Protein AF-A0A9D5B8J4-F1 (afdb_monomer_lite)

Foldseek 3Di:
DDPPVDDDDDPVAPDVVSVVVVVVCVCPDLVNLQCVLVVCCCQAEQCVDDPNVVVVVRDDDQLQEPPSDDLVPDPDPVVSVVSVCCNVPVHHRDYHPYNDRGDRHDGVVVVVVPPPCPPPDPDDDDDDDPCPVPDPDDPVQFDDDPHDGDDD

InterPro domains:
  IPR000409 BEACH domain [PF02138] (5-104)
  IPR000409 BEACH domain [PS50197] (1-105)
  IPR000409 BEACH domain [SM01026] (1-105)
  IPR036372 BEACH domain superfamily [G3DSA:1.10.1540.10] (2-105)
  IPR036372 BEACH domain superfamily [SSF81837] (5-105)
  IPR050865 BEACH Domain-Containing [PTHR13743] (5-132)

pLDDT: mean 81.4, std 20.56, range [32.62, 98.56]

Radius of gyration: 23.64 Å; chains: 1; bounding box: 54×41×73 Å

Structure (mmCIF, N/CA/C/O backbone):
data_AF-A0A9D5B8J4-F1
#
_entry.id   AF-A0A9D5B8J4-F1
#
loop_
_atom_site.group_PDB
_atom_site.id
_atom_site.type_symbol
_atom_site.label_atom_id
_atom_site.label_alt_id
_atom_site.label_comp_id
_atom_site.label_asym_id
_atom_site.label_entity_id
_atom_site.label_seq_id
_atom_site.pdbx_PDB_ins_code
_atom_site.Cartn_x
_atom_site.Cartn_y
_atom_site.Cartn_z
_atom_site.occupancy
_atom_site.B_iso_or_equiv
_atom_site.auth_seq_id
_atom_site.auth_comp_id
_atom_site.auth_asym_id
_atom_site.auth_atom_id
_atom_site.pdbx_PDB_model_num
ATOM 1 N N . MET A 1 1 ? 34.120 1.633 13.830 1.00 44.16 1 MET A N 1
ATOM 2 C CA . MET A 1 1 ? 32.826 1.329 13.190 1.00 44.16 1 MET A CA 1
ATOM 3 C C . MET A 1 1 ? 32.764 2.197 11.949 1.00 44.16 1 MET A C 1
ATOM 5 O O . MET A 1 1 ? 32.623 3.401 12.091 1.00 44.16 1 MET A O 1
ATOM 9 N N . ALA A 1 2 ? 33.075 1.640 10.778 1.00 49.47 2 ALA A N 1
ATOM 10 C CA . ALA A 1 2 ? 32.992 2.404 9.538 1.00 49.47 2 ALA A CA 1
ATOM 11 C C . ALA A 1 2 ? 31.509 2.640 9.244 1.00 49.47 2 ALA A C 1
ATOM 13 O O . ALA A 1 2 ? 30.736 1.684 9.218 1.00 49.47 2 ALA A O 1
ATOM 14 N N . LEU A 1 3 ? 31.123 3.905 9.114 1.00 53.66 3 LEU A N 1
ATOM 15 C CA . LEU A 1 3 ? 29.817 4.293 8.611 1.00 53.66 3 LEU A CA 1
ATOM 16 C C . LEU A 1 3 ? 29.736 3.812 7.159 1.00 53.66 3 LEU A C 1
ATOM 18 O O . LEU A 1 3 ? 30.489 4.268 6.300 1.00 53.66 3 LEU A O 1
ATOM 22 N N . GLU A 1 4 ? 28.885 2.826 6.891 1.00 65.56 4 GLU A N 1
ATOM 23 C CA . GLU A 1 4 ? 28.517 2.460 5.526 1.00 65.56 4 GLU A CA 1
ATOM 24 C C . GLU A 1 4 ? 27.515 3.524 5.047 1.00 65.56 4 GLU A C 1
ATOM 26 O O . GLU A 1 4 ? 26.306 3.325 5.071 1.00 65.56 4 GLU A O 1
ATOM 31 N N . ASP A 1 5 ? 28.032 4.708 4.701 1.00 72.75 5 ASP A N 1
ATOM 32 C CA . ASP A 1 5 ? 27.255 5.930 4.427 1.00 72.75 5 ASP A CA 1
ATOM 33 C C . ASP A 1 5 ? 26.462 5.885 3.104 1.00 72.75 5 ASP A C 1
ATOM 35 O O . ASP A 1 5 ? 25.894 6.887 2.671 1.00 72.75 5 ASP A O 1
ATOM 39 N N . THR A 1 6 ? 26.427 4.753 2.394 1.00 82.94 6 THR A N 1
ATOM 40 C CA . THR A 1 6 ? 25.779 4.665 1.078 1.00 82.94 6 THR A CA 1
ATOM 41 C C . THR A 1 6 ? 24.983 3.378 0.913 1.00 82.94 6 THR A C 1
ATOM 43 O O . THR A 1 6 ? 25.475 2.274 1.144 1.00 82.94 6 THR A O 1
ATOM 46 N N . VAL A 1 7 ? 23.736 3.532 0.460 1.00 90.12 7 VAL A N 1
ATOM 47 C CA . VAL A 1 7 ? 22.846 2.422 0.106 1.00 90.12 7 VAL A CA 1
ATOM 48 C C . VAL A 1 7 ? 23.462 1.609 -1.033 1.00 90.12 7 VAL A C 1
ATOM 50 O O . VAL A 1 7 ? 23.822 2.153 -2.077 1.00 90.12 7 VAL A O 1
ATOM 53 N N . LYS A 1 8 ? 23.545 0.287 -0.852 1.00 94.00 8 LYS A N 1
ATOM 54 C CA . LYS A 1 8 ? 23.967 -0.641 -1.908 1.00 94.00 8 LYS A CA 1
ATOM 55 C C . LYS A 1 8 ? 22.893 -0.703 -2.986 1.00 94.00 8 LYS A C 1
ATOM 57 O O . LYS A 1 8 ? 21.791 -1.189 -2.740 1.00 94.00 8 LYS A O 1
ATOM 62 N N . LEU A 1 9 ? 23.222 -0.208 -4.172 1.00 95.31 9 LEU A N 1
ATOM 63 C CA . LEU A 1 9 ? 22.314 -0.236 -5.310 1.00 95.31 9 LEU A CA 1
ATOM 64 C C . LEU A 1 9 ? 22.241 -1.640 -5.926 1.00 95.31 9 LEU A C 1
ATOM 66 O O . LEU A 1 9 ? 23.228 -2.383 -5.904 1.00 95.31 9 LEU A O 1
ATOM 70 N N . PRO A 1 10 ? 21.085 -2.016 -6.492 1.00 96.31 10 PRO A N 1
ATOM 71 C CA . PRO A 1 10 ? 20.979 -3.239 -7.271 1.00 96.31 10 PRO A CA 1
ATOM 72 C C . PRO A 1 10 ? 21.819 -3.147 -8.552 1.00 96.31 10 PRO A C 1
ATOM 74 O O . PRO A 1 10 ? 22.011 -2.067 -9.100 1.00 96.31 10 PRO A O 1
ATOM 77 N N . ALA A 1 11 ? 22.250 -4.297 -9.084 1.00 97.06 11 ALA A N 1
ATOM 78 C CA . ALA A 1 11 ? 23.144 -4.368 -10.250 1.00 97.06 11 ALA A CA 1
ATOM 79 C C . ALA A 1 11 ? 22.591 -3.709 -11.531 1.00 97.06 11 ALA A C 1
ATOM 81 O O . ALA A 1 11 ? 2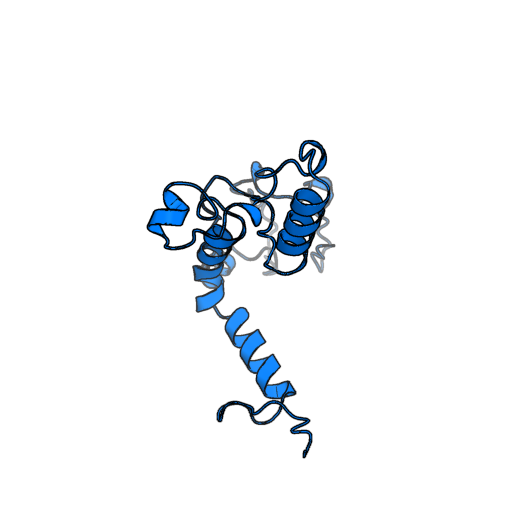3.346 -3.429 -12.456 1.00 97.06 11 ALA A O 1
ATOM 82 N N . TRP A 1 12 ? 21.278 -3.475 -11.599 1.00 96.88 12 TRP A N 1
ATOM 83 C CA . TRP A 1 12 ? 20.627 -2.801 -12.720 1.00 96.88 12 TRP A CA 1
ATOM 84 C C . TRP A 1 12 ? 20.609 -1.272 -12.597 1.00 96.88 12 TRP A C 1
ATOM 86 O O . TRP A 1 12 ? 20.150 -0.628 -13.536 1.00 96.88 12 TRP A O 1
ATOM 96 N N . ALA A 1 13 ? 21.062 -0.686 -11.485 1.00 97.50 13 ALA A N 1
ATOM 97 C CA . ALA A 1 13 ? 21.132 0.759 -11.281 1.00 97.50 13 ALA A CA 1
ATOM 98 C C . ALA A 1 13 ? 22.589 1.230 -11.203 1.00 97.50 13 ALA A C 1
ATOM 100 O O . ALA A 1 13 ? 23.351 0.776 -10.354 1.00 97.50 13 ALA A O 1
ATOM 101 N N . GLU A 1 14 ? 22.965 2.170 -12.066 1.00 95.62 14 GLU A N 1
ATOM 102 C CA . GLU A 1 14 ? 24.343 2.674 -12.148 1.00 95.62 14 GLU A CA 1
ATOM 103 C C . GLU A 1 14 ? 24.680 3.640 -11.006 1.00 95.62 14 GLU A C 1
ATOM 105 O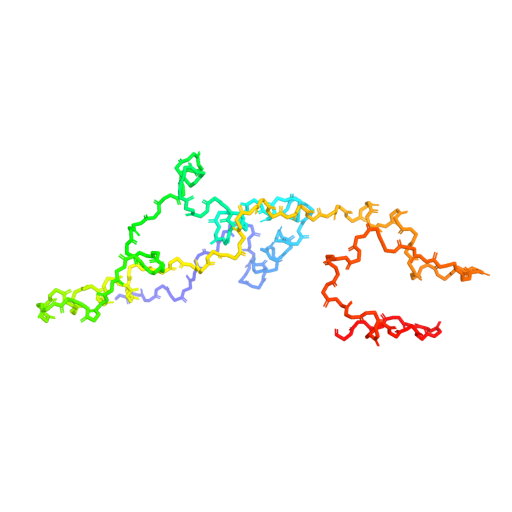 O . GLU A 1 14 ? 25.812 3.711 -10.534 1.00 95.62 14 GLU A O 1
ATOM 110 N N . ASN A 1 15 ? 23.687 4.414 -10.576 1.00 95.00 15 ASN A N 1
ATOM 111 C CA . ASN A 1 15 ? 23.784 5.414 -9.521 1.00 95.00 15 ASN A CA 1
ATOM 112 C C . ASN A 1 15 ? 22.374 5.705 -8.954 1.00 95.00 15 ASN A C 1
ATOM 114 O O . ASN A 1 15 ? 21.378 5.254 -9.530 1.00 95.00 15 ASN A O 1
ATOM 118 N N . PRO A 1 16 ? 22.242 6.446 -7.835 1.00 96.00 16 PRO A N 1
ATOM 119 C CA . PRO A 1 16 ? 20.938 6.689 -7.215 1.00 96.00 16 PRO A CA 1
ATOM 120 C C . PRO A 1 16 ? 19.943 7.429 -8.122 1.00 96.00 16 PRO A C 1
ATOM 122 O O . PRO A 1 16 ? 18.739 7.220 -8.009 1.00 96.00 16 PRO A O 1
ATOM 125 N N . ILE A 1 17 ? 20.426 8.267 -9.045 1.00 97.06 17 ILE A N 1
ATOM 126 C CA . ILE A 1 17 ? 19.569 8.999 -9.988 1.00 97.06 17 ILE A CA 1
ATOM 127 C C . ILE A 1 17 ? 18.948 8.019 -10.988 1.00 97.06 17 ILE A C 1
ATOM 129 O O . ILE A 1 17 ? 17.738 8.029 -11.201 1.00 97.06 17 ILE A O 1
ATOM 133 N N . ASP A 1 18 ? 19.760 7.128 -11.554 1.00 97.44 18 ASP A N 1
ATOM 134 C CA . ASP A 1 18 ? 19.302 6.073 -12.458 1.00 97.44 18 ASP A CA 1
ATOM 135 C C . ASP A 1 18 ? 18.353 5.078 -11.758 1.00 97.44 18 ASP A C 1
ATOM 137 O O . ASP A 1 18 ? 17.331 4.691 -12.328 1.00 97.44 18 ASP A O 1
ATOM 141 N N . PHE A 1 19 ? 18.617 4.741 -10.488 1.00 97.50 19 PHE A N 1
ATOM 142 C CA . PHE A 1 19 ? 17.711 3.941 -9.654 1.00 97.50 19 PHE A CA 1
ATOM 143 C C . PHE A 1 19 ? 16.308 4.563 -9.569 1.00 97.50 19 PHE A C 1
ATOM 145 O O . PHE A 1 19 ? 15.316 3.905 -9.891 1.00 97.50 19 PHE A O 1
ATOM 152 N N . ILE A 1 20 ? 16.220 5.844 -9.188 1.00 97.94 20 ILE A N 1
ATOM 153 C CA . ILE A 1 20 ? 14.941 6.558 -9.069 1.00 97.94 20 ILE A CA 1
ATOM 154 C C . ILE A 1 20 ? 14.255 6.693 -10.430 1.00 97.94 20 ILE A C 1
ATOM 156 O O . ILE A 1 20 ? 13.056 6.433 -10.533 1.00 97.94 20 ILE A O 1
ATOM 160 N N . HIS A 1 21 ? 15.001 7.020 -11.487 1.00 98.12 21 HIS A N 1
ATOM 161 C CA . HIS A 1 21 ? 14.453 7.142 -12.841 1.00 98.12 21 HIS A CA 1
ATOM 162 C C . HIS A 1 21 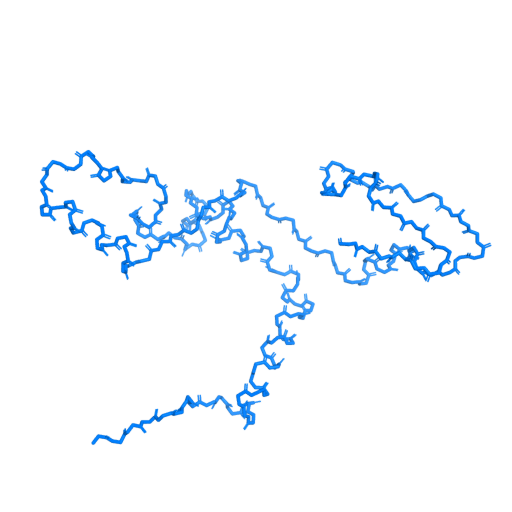? 13.835 5.832 -13.338 1.00 98.12 21 HIS A C 1
ATOM 164 O O . HIS A 1 21 ? 12.749 5.823 -13.920 1.00 98.12 21 HIS A O 1
ATOM 170 N N . LYS A 1 22 ? 14.495 4.697 -13.085 1.00 98.31 22 LYS A N 1
ATOM 171 C CA . LYS A 1 22 ? 13.971 3.369 -13.433 1.00 98.31 22 LYS A CA 1
ATOM 172 C C . LYS A 1 22 ? 12.729 3.013 -12.617 1.00 98.31 22 LYS A C 1
ATOM 174 O O . LYS A 1 22 ? 11.772 2.498 -13.192 1.00 98.31 22 LYS A O 1
ATOM 179 N N . HIS A 1 23 ? 12.693 3.345 -11.326 1.00 98.25 23 HIS A N 1
ATOM 180 C CA . HIS A 1 23 ? 11.494 3.168 -10.501 1.00 98.25 23 HIS A CA 1
ATOM 181 C C . HIS A 1 23 ? 10.315 4.025 -10.976 1.00 98.25 23 HIS A C 1
ATOM 183 O O . HIS A 1 23 ? 9.204 3.511 -11.076 1.00 98.25 23 HIS A O 1
ATOM 189 N N . GLN A 1 24 ? 10.549 5.290 -11.334 1.00 98.25 24 GLN A N 1
ATOM 190 C CA . GLN A 1 24 ? 9.520 6.161 -11.912 1.00 98.25 24 GLN A CA 1
ATOM 191 C C . GLN A 1 24 ? 8.993 5.600 -13.235 1.00 98.25 24 GLN A C 1
ATOM 193 O O . GLN A 1 24 ? 7.787 5.473 -13.414 1.00 98.25 24 GLN A O 1
ATOM 198 N N . LYS A 1 25 ? 9.882 5.169 -14.141 1.00 97.12 25 LYS A N 1
ATOM 199 C CA . LYS A 1 25 ? 9.478 4.513 -15.395 1.00 97.12 25 LYS A CA 1
ATOM 200 C C . LYS A 1 25 ? 8.654 3.246 -15.166 1.00 97.12 25 LYS A C 1
ATOM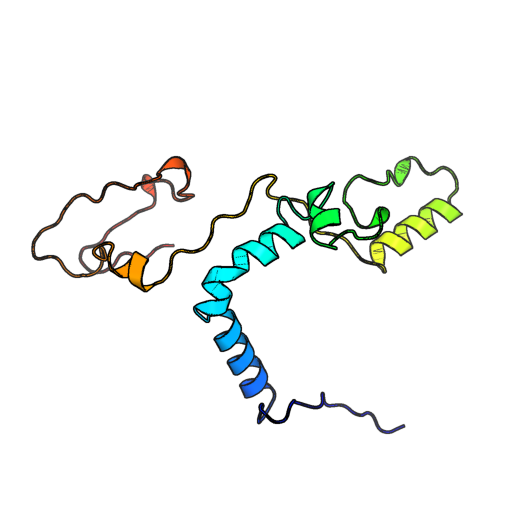 202 O O . LYS A 1 25 ? 7.721 2.990 -15.919 1.00 97.12 25 LYS A O 1
ATOM 207 N N . ALA A 1 26 ? 8.998 2.445 -14.157 1.00 97.50 26 ALA A N 1
ATOM 208 C CA . ALA A 1 26 ? 8.230 1.256 -13.806 1.00 97.50 26 ALA A CA 1
ATOM 209 C C . ALA A 1 26 ? 6.840 1.626 -13.261 1.00 97.50 26 ALA A C 1
ATOM 211 O O . ALA A 1 26 ? 5.850 1.029 -13.684 1.00 97.50 26 ALA A O 1
ATOM 212 N N . LEU A 1 27 ? 6.762 2.633 -12.385 1.00 97.25 27 LEU A N 1
ATOM 213 C CA . LEU A 1 27 ? 5.511 3.144 -11.818 1.00 97.25 27 LEU A CA 1
ATOM 214 C C . LEU A 1 27 ? 4.567 3.695 -12.901 1.00 97.25 27 LEU A C 1
ATOM 216 O O . LEU A 1 27 ? 3.372 3.421 -12.863 1.00 97.25 27 LEU A O 1
ATOM 220 N N . GLU A 1 28 ? 5.108 4.392 -13.902 1.00 94.88 28 GLU A N 1
ATOM 221 C CA . GLU A 1 28 ? 4.348 4.960 -15.027 1.00 94.88 28 GLU A CA 1
ATOM 222 C C . GLU A 1 28 ? 4.109 3.971 -16.184 1.00 94.88 28 GLU A C 1
ATOM 224 O O . GLU A 1 28 ? 3.555 4.332 -17.222 1.00 94.88 28 GLU A O 1
ATOM 229 N N . SER A 1 29 ? 4.523 2.709 -16.043 1.00 93.50 29 SER A N 1
ATOM 230 C CA . SER A 1 29 ? 4.328 1.701 -17.090 1.00 93.50 29 SER A CA 1
ATOM 231 C C . SER A 1 29 ? 2.849 1.341 -17.287 1.00 93.50 29 SER A C 1
ATOM 233 O O . SER A 1 29 ? 2.035 1.425 -16.365 1.00 93.50 29 SER A O 1
ATOM 235 N N . GLU A 1 30 ? 2.501 0.846 -18.478 1.00 91.50 30 GLU A N 1
ATOM 236 C CA . GLU A 1 30 ? 1.158 0.31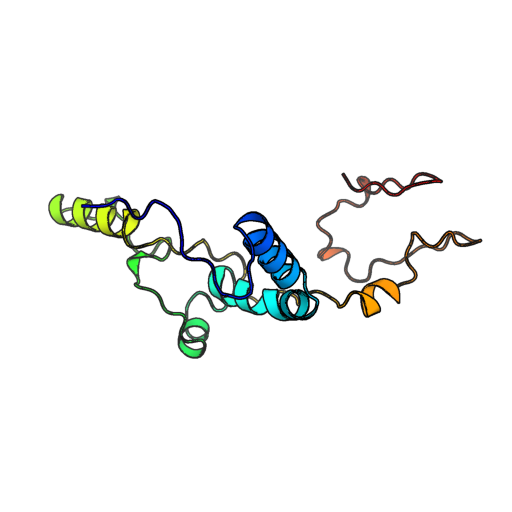1 -18.774 1.00 91.50 30 GLU A CA 1
ATOM 237 C C . GLU A 1 30 ? 0.768 -0.834 -17.825 1.00 91.50 30 GLU A C 1
ATOM 239 O O . GLU A 1 30 ? -0.389 -0.958 -17.413 1.00 91.50 30 GLU A O 1
ATOM 244 N N . TYR A 1 31 ? 1.744 -1.654 -17.421 1.00 94.44 31 TYR A N 1
ATOM 245 C CA . TYR A 1 31 ? 1.514 -2.730 -16.464 1.00 94.44 31 TYR A CA 1
ATOM 246 C C . TYR A 1 31 ? 1.048 -2.174 -15.118 1.00 94.44 31 TYR A C 1
ATOM 248 O O . TYR A 1 31 ? -0.008 -2.563 -14.628 1.00 94.44 31 TYR A O 1
ATOM 256 N N . VAL A 1 32 ? 1.784 -1.224 -14.536 1.00 96.25 32 VAL A N 1
ATOM 257 C CA . VAL A 1 32 ? 1.387 -0.646 -13.248 1.00 96.25 32 VAL A CA 1
ATOM 258 C C . VAL A 1 32 ? 0.105 0.163 -13.397 1.00 96.25 32 VAL A C 1
ATOM 260 O O . VAL A 1 32 ? -0.816 -0.036 -12.614 1.00 96.25 32 VAL A O 1
ATOM 263 N N . SER A 1 33 ? -0.032 0.978 -14.445 1.00 93.50 33 SER A N 1
ATOM 264 C CA . SER A 1 33 ? -1.262 1.736 -14.713 1.00 93.50 33 SER A CA 1
ATOM 265 C C . SER A 1 33 ? -2.514 0.848 -14.749 1.00 93.50 33 SER A C 1
ATOM 267 O O . SER A 1 33 ? -3.549 1.223 -14.198 1.00 93.50 33 SER A O 1
ATOM 269 N N . SER A 1 34 ? -2.429 -0.346 -15.344 1.00 93.31 34 SER A N 1
ATOM 270 C CA . SER A 1 34 ? -3.563 -1.274 -15.437 1.00 93.31 34 SER A CA 1
ATOM 271 C C . SER A 1 34 ? -3.884 -2.025 -14.138 1.00 93.31 34 SER A C 1
ATOM 273 O O . SER A 1 34 ? -5.006 -2.512 -14.012 1.00 93.31 34 SER A O 1
ATOM 275 N N . HIS A 1 35 ? -2.975 -2.068 -13.158 1.00 96.50 35 HIS A N 1
ATOM 276 C CA . HIS A 1 35 ? -3.148 -2.824 -11.904 1.00 96.50 35 HIS A CA 1
ATOM 277 C C . HIS A 1 35 ? -3.101 -1.952 -10.639 1.00 96.50 35 HIS A C 1
ATOM 279 O O . HIS A 1 35 ? -3.456 -2.417 -9.563 1.00 96.50 35 HIS A O 1
ATOM 285 N N . LEU A 1 36 ? -2.741 -0.668 -10.739 1.00 97.88 36 LEU A N 1
ATOM 286 C CA . LEU A 1 36 ? -2.588 0.218 -9.578 1.00 97.88 36 LEU A CA 1
ATOM 287 C C . LEU A 1 36 ? -3.875 0.333 -8.748 1.00 97.88 36 LEU A C 1
ATOM 289 O O . LEU A 1 36 ? -3.811 0.420 -7.525 1.00 97.88 36 LEU A O 1
ATOM 293 N N . HIS A 1 37 ? -5.039 0.271 -9.402 1.00 97.88 37 HIS A N 1
ATOM 294 C CA . HIS A 1 37 ? -6.347 0.245 -8.741 1.00 97.88 37 HIS A CA 1
ATOM 295 C C . HIS A 1 37 ? -6.479 -0.884 -7.701 1.00 97.88 37 HIS A C 1
ATOM 297 O O . HIS A 1 37 ? -7.095 -0.677 -6.662 1.00 97.88 37 HIS A O 1
ATOM 303 N N . GLU A 1 38 ? -5.829 -2.031 -7.913 1.00 98.19 38 GLU A N 1
ATOM 304 C CA . GLU A 1 38 ? -5.849 -3.161 -6.978 1.00 98.19 38 GLU A CA 1
ATOM 305 C C . GLU A 1 38 ? -5.049 -2.862 -5.706 1.00 98.19 38 GLU A C 1
ATOM 307 O O . GLU A 1 38 ? -5.457 -3.243 -4.611 1.00 98.19 38 GLU A O 1
ATOM 312 N N . TRP A 1 39 ? -3.927 -2.142 -5.829 1.00 98.44 39 TRP A N 1
ATOM 313 C CA . TRP A 1 39 ? -3.172 -1.663 -4.669 1.00 98.44 39 TRP A CA 1
ATOM 314 C C . TRP A 1 39 ? -3.948 -0.580 -3.912 1.00 98.44 39 TRP A C 1
ATOM 316 O O . TRP A 1 39 ? -3.994 -0.598 -2.682 1.00 98.44 39 TRP A O 1
ATOM 326 N N . ILE A 1 40 ? -4.629 0.317 -4.634 1.00 98.44 40 ILE A N 1
ATOM 327 C CA . ILE A 1 40 ? -5.513 1.317 -4.019 1.00 98.44 40 ILE A CA 1
ATOM 328 C C . ILE A 1 40 ? -6.640 0.625 -3.243 1.00 98.44 40 ILE A C 1
ATOM 330 O O . ILE A 1 40 ? -6.938 1.035 -2.122 1.00 98.44 40 ILE A O 1
ATOM 334 N N . ASP A 1 41 ? -7.213 -0.458 -3.776 1.00 98.38 41 ASP A N 1
ATOM 335 C CA . ASP A 1 41 ? -8.245 -1.237 -3.087 1.00 98.38 41 ASP A CA 1
ATOM 336 C C . ASP A 1 41 ? -7.771 -1.817 -1.748 1.00 98.38 41 ASP A C 1
ATOM 338 O O . ASP A 1 41 ? -8.562 -1.889 -0.806 1.00 98.38 41 ASP A O 1
ATOM 342 N N . LEU A 1 42 ? -6.495 -2.205 -1.649 1.00 98.56 42 LEU A N 1
ATOM 343 C CA . LEU A 1 42 ? -5.886 -2.710 -0.415 1.00 98.56 42 LEU A CA 1
ATOM 344 C C . LEU A 1 42 ? -5.641 -1.596 0.607 1.00 98.56 42 LEU A C 1
ATOM 346 O O . LEU A 1 42 ? -5.928 -1.774 1.790 1.00 98.56 42 LEU A O 1
ATOM 350 N N . ILE A 1 43 ? -5.089 -0.462 0.169 1.00 98.19 43 ILE A N 1
ATOM 351 C CA . ILE A 1 43 ? -4.618 0.583 1.087 1.00 98.19 43 ILE A CA 1
ATOM 352 C C . ILE A 1 43 ? -5.717 1.572 1.462 1.00 98.19 43 ILE A C 1
ATOM 354 O O . ILE A 1 43 ? -5.761 2.000 2.609 1.00 98.19 43 ILE A O 1
ATOM 358 N N . PHE A 1 44 ? -6.612 1.918 0.537 1.00 98.12 44 PHE A N 1
ATOM 359 C CA . PHE A 1 44 ? -7.645 2.946 0.725 1.00 98.12 44 PHE A CA 1
ATOM 360 C C . PHE A 1 44 ? -9.059 2.457 0.392 1.00 98.12 44 PHE A C 1
ATOM 362 O O . PHE A 1 44 ? -10.029 3.153 0.690 1.00 98.12 44 PHE A O 1
ATOM 369 N N . GLY A 1 45 ? -9.195 1.307 -0.267 1.00 97.75 45 GLY A N 1
ATOM 370 C CA . GLY A 1 45 ? -10.472 0.844 -0.795 1.00 97.75 45 GLY A CA 1
ATOM 371 C C . GLY A 1 45 ? -11.114 -0.287 -0.004 1.00 97.75 45 GLY A C 1
ATOM 372 O O . GLY A 1 45 ? -10.866 -0.501 1.185 1.00 97.75 45 GLY A O 1
ATOM 373 N N . TYR A 1 46 ? -11.999 -1.014 -0.681 1.00 98.06 46 TYR A N 1
ATOM 374 C CA . TYR A 1 46 ? -12.895 -1.981 -0.047 1.00 98.06 46 TYR A CA 1
ATOM 375 C C . TYR A 1 46 ? -12.178 -3.209 0.545 1.00 98.06 46 TYR A C 1
ATOM 377 O O . TYR A 1 46 ? -12.751 -3.882 1.399 1.00 98.06 46 TYR A O 1
ATOM 385 N N . LYS A 1 47 ? -10.921 -3.473 0.152 1.00 98.44 47 LYS A N 1
ATOM 386 C CA . LYS A 1 47 ? -10.087 -4.568 0.681 1.00 98.44 47 LYS A CA 1
ATOM 387 C C . LYS A 1 47 ? -9.219 -4.155 1.877 1.00 98.44 47 LYS A C 1
ATOM 389 O O . LYS A 1 47 ? -8.398 -4.951 2.331 1.00 98.44 47 LYS A O 1
ATOM 394 N N . GLN A 1 48 ? -9.379 -2.940 2.406 1.00 98.12 48 GLN A N 1
ATOM 395 C CA . GLN A 1 48 ? -8.640 -2.495 3.593 1.00 98.12 48 GLN A CA 1
ATOM 396 C C . GLN A 1 48 ? -9.126 -3.184 4.881 1.00 98.12 48 GLN A C 1
ATOM 398 O O . GLN A 1 48 ? -8.342 -3.421 5.795 1.00 98.12 48 GLN A O 1
ATOM 403 N N . ARG A 1 49 ? -10.427 -3.499 4.988 1.00 95.44 49 ARG A N 1
ATOM 404 C CA . ARG A 1 49 ? -11.045 -4.043 6.213 1.00 95.44 49 ARG A CA 1
ATOM 405 C C . ARG A 1 49 ? -12.076 -5.135 5.901 1.00 95.44 49 ARG A C 1
ATOM 407 O O . ARG A 1 49 ? -12.483 -5.334 4.760 1.00 95.44 49 ARG A O 1
ATOM 414 N N . GLY A 1 50 ? -12.534 -5.836 6.937 1.00 95.50 50 GLY A N 1
ATOM 415 C CA . GLY A 1 50 ? -13.613 -6.823 6.828 1.00 95.50 50 GLY A CA 1
ATOM 416 C C . GLY A 1 50 ? -13.207 -8.116 6.111 1.00 95.50 50 GLY A C 1
ATOM 417 O O . GLY A 1 50 ? -12.039 -8.499 6.094 1.00 95.50 50 GLY A O 1
ATOM 418 N N . LYS A 1 51 ? -14.193 -8.823 5.543 1.00 97.75 51 LYS A N 1
ATOM 419 C CA . LYS A 1 51 ? -13.984 -10.142 4.911 1.00 97.75 51 LYS A CA 1
ATOM 420 C C . LYS A 1 51 ? -13.061 -10.073 3.692 1.00 97.75 51 LYS A C 1
ATOM 422 O O . LYS A 1 51 ? -12.279 -10.992 3.478 1.00 97.75 51 LYS A O 1
ATOM 427 N N . GLU A 1 52 ? -13.121 -8.975 2.948 1.00 98.12 52 GLU A N 1
ATOM 428 C CA . GLU A 1 52 ? -12.301 -8.756 1.754 1.00 98.12 52 GLU A CA 1
ATOM 429 C C . GLU A 1 52 ? -10.817 -8.596 2.106 1.00 98.12 52 GLU A C 1
ATOM 431 O O . GLU A 1 52 ? -9.961 -9.166 1.435 1.00 98.12 52 GLU A O 1
ATOM 436 N N . ALA A 1 53 ? -10.503 -7.919 3.217 1.00 98.00 53 ALA A N 1
ATOM 437 C CA . ALA A 1 53 ? -9.136 -7.851 3.733 1.00 98.00 53 ALA A CA 1
ATOM 438 C C . ALA A 1 53 ? -8.605 -9.229 4.151 1.00 98.00 53 ALA A C 1
ATOM 440 O O . ALA A 1 53 ? -7.455 -9.554 3.871 1.00 98.00 53 ALA A O 1
ATOM 441 N N . VAL A 1 54 ? -9.439 -10.067 4.781 1.00 98.25 54 VAL A N 1
ATOM 442 C CA . VAL A 1 54 ? -9.063 -11.450 5.132 1.00 98.25 54 VAL A CA 1
ATOM 443 C C . VAL A 1 54 ? -8.769 -12.261 3.871 1.00 98.25 54 VAL A C 1
ATOM 445 O O . VAL A 1 54 ? -7.732 -12.916 3.798 1.00 98.25 54 VAL A O 1
ATOM 448 N N . ALA A 1 55 ? -9.651 -12.184 2.871 1.00 98.31 55 ALA A N 1
ATOM 449 C CA . ALA A 1 55 ? -9.490 -12.889 1.601 1.00 98.31 55 ALA A CA 1
ATOM 450 C C . ALA A 1 55 ? -8.242 -12.437 0.821 1.00 98.31 55 ALA A C 1
ATOM 452 O O . ALA A 1 55 ? -7.646 -13.241 0.112 1.00 98.31 55 ALA A O 1
ATOM 453 N N . ALA A 1 56 ? -7.838 -11.173 0.972 1.00 98.06 56 ALA A N 1
ATOM 454 C CA . ALA A 1 56 ? -6.650 -10.599 0.346 1.00 98.06 56 ALA A CA 1
ATOM 455 C C . ALA A 1 56 ? -5.380 -10.661 1.219 1.00 98.06 56 ALA A C 1
ATOM 457 O O . ALA A 1 56 ? -4.366 -10.077 0.842 1.00 98.06 56 ALA A O 1
ATOM 458 N N . ASN A 1 57 ? -5.423 -11.323 2.383 1.00 98.12 57 ASN A N 1
ATOM 459 C CA . ASN A 1 57 ? -4.315 -11.380 3.346 1.00 98.12 57 ASN A CA 1
ATOM 460 C C . ASN A 1 57 ? -3.796 -9.991 3.787 1.00 98.12 57 ASN A C 1
ATOM 462 O O . ASN A 1 57 ? -2.605 -9.809 4.023 1.00 98.12 57 ASN A O 1
ATOM 466 N N . ASN A 1 58 ? -4.701 -9.021 3.931 1.00 98.06 58 ASN A N 1
ATOM 467 C CA . ASN A 1 58 ? -4.412 -7.610 4.198 1.00 98.06 58 ASN A CA 1
ATOM 468 C C . ASN A 1 58 ? -4.983 -7.130 5.549 1.00 98.06 58 ASN A C 1
ATOM 470 O O . ASN A 1 58 ? -5.457 -6.006 5.678 1.00 98.06 58 ASN A O 1
ATOM 474 N N . VAL A 1 59 ? -4.996 -7.995 6.567 1.00 97.31 59 VAL A N 1
ATOM 475 C CA . VAL A 1 59 ? -5.467 -7.632 7.914 1.00 97.31 59 VAL A CA 1
ATOM 476 C C . VAL A 1 59 ? -4.284 -7.193 8.772 1.00 97.31 59 VAL A C 1
ATOM 478 O O . VAL A 1 59 ? -3.446 -8.006 9.153 1.00 97.31 59 VAL A O 1
ATOM 481 N N . LEU A 1 60 ? -4.240 -5.903 9.095 1.00 95.44 60 LEU A N 1
ATOM 482 C CA . LEU A 1 60 ? -3.318 -5.305 10.059 1.00 95.44 60 LEU A CA 1
ATOM 483 C C . LEU A 1 60 ? -3.844 -5.400 11.501 1.00 95.44 60 LEU A C 1
ATOM 485 O O . LEU A 1 60 ? -4.985 -5.802 11.749 1.00 95.44 60 LEU A O 1
ATOM 489 N N . PHE A 1 61 ? -2.992 -5.032 12.460 1.00 95.00 61 PHE A N 1
ATOM 490 C CA . PHE A 1 61 ? -3.321 -5.039 13.883 1.00 95.00 61 PHE A CA 1
ATOM 491 C C . PHE A 1 61 ? -4.435 -4.036 14.204 1.00 95.00 61 PHE A C 1
ATOM 493 O O . PHE A 1 61 ? -4.441 -2.926 13.691 1.00 95.00 61 PHE A O 1
ATOM 500 N N . TYR A 1 62 ? -5.380 -4.410 15.070 1.00 93.06 62 TYR A N 1
ATOM 501 C CA . TYR A 1 62 ? -6.634 -3.663 15.231 1.00 93.06 62 TYR A CA 1
ATOM 502 C C . TYR A 1 62 ? -6.444 -2.177 15.579 1.00 93.06 62 TYR A C 1
ATOM 504 O O . TYR A 1 62 ? -7.227 -1.363 15.118 1.00 93.06 62 TYR A O 1
ATOM 512 N N . ILE A 1 63 ? -5.406 -1.820 16.343 1.00 93.94 63 ILE A N 1
ATOM 513 C CA . ILE A 1 63 ? -5.129 -0.435 16.764 1.00 93.94 63 ILE A CA 1
ATOM 514 C C . ILE A 1 63 ? -4.712 0.468 15.596 1.00 93.94 63 ILE A C 1
ATOM 516 O O . ILE A 1 63 ? -4.881 1.681 15.676 1.00 93.94 63 ILE A O 1
ATOM 520 N N . THR A 1 64 ? -4.194 -0.094 14.500 1.00 94.38 64 THR A N 1
ATOM 521 C CA . THR A 1 64 ? -3.747 0.715 13.358 1.00 94.38 64 THR A CA 1
ATOM 522 C C . THR A 1 64 ? -4.920 1.320 12.594 1.00 94.38 64 THR A C 1
ATOM 524 O O . THR A 1 64 ? -4.727 2.254 11.820 1.00 94.38 64 THR A O 1
ATOM 527 N N . TYR A 1 65 ? -6.133 0.801 12.780 1.00 94.75 65 TYR A N 1
ATOM 528 C CA . TYR A 1 65 ? -7.322 1.295 12.110 1.00 94.75 65 TYR A CA 1
ATOM 529 C C . TYR A 1 65 ? -7.927 2.478 12.859 1.00 94.75 65 TYR A C 1
ATOM 531 O O . TYR A 1 65 ? -8.241 2.411 14.043 1.00 94.75 65 TYR A O 1
ATOM 539 N N . GLU A 1 66 ? -8.195 3.552 12.125 1.00 90.69 66 GLU A N 1
ATOM 540 C CA . GLU A 1 66 ? -8.951 4.685 12.649 1.00 90.69 66 GLU A CA 1
ATOM 541 C C . GLU A 1 66 ? -10.273 4.242 13.308 1.00 90.69 66 GLU A C 1
ATOM 543 O O . GLU A 1 66 ? -11.035 3.450 12.732 1.00 90.69 66 GLU A O 1
ATOM 548 N N . GLY A 1 67 ? -10.528 4.777 14.508 1.00 89.06 67 GLY A N 1
ATOM 549 C CA . GLY A 1 67 ? -11.782 4.631 15.250 1.00 89.06 67 GLY A CA 1
ATOM 550 C C . GLY A 1 67 ? -11.935 3.347 16.072 1.00 89.06 67 GLY A C 1
ATOM 551 O O . GLY A 1 67 ? -12.970 3.171 16.710 1.00 89.06 67 GLY A O 1
ATOM 552 N N . THR A 1 68 ? -10.952 2.443 16.093 1.00 88.50 68 THR A N 1
ATOM 553 C CA . THR A 1 68 ? -11.058 1.183 16.859 1.00 88.50 68 THR A CA 1
ATOM 554 C C . THR A 1 68 ? -10.773 1.330 18.347 1.00 88.50 68 THR A C 1
ATOM 556 O O . THR A 1 68 ? -11.206 0.484 19.129 1.00 88.50 68 THR A O 1
ATOM 559 N N . VAL A 1 69 ? -10.030 2.364 18.748 1.00 89.06 69 VAL A N 1
ATOM 560 C CA . VAL A 1 69 ? -9.687 2.637 20.147 1.00 89.06 69 VAL A CA 1
ATOM 561 C C . VAL A 1 69 ? -9.991 4.092 20.469 1.00 89.06 69 VAL A C 1
ATOM 563 O O . VAL A 1 69 ? -9.538 4.998 19.777 1.00 89.06 69 VAL A O 1
ATOM 566 N N . ASP A 1 70 ? -10.757 4.300 21.535 1.00 91.94 70 ASP A N 1
ATOM 567 C CA . ASP A 1 70 ? -11.058 5.616 22.090 1.00 91.94 70 ASP A CA 1
ATOM 568 C C . ASP A 1 70 ? -10.101 5.883 23.258 1.00 91.94 70 ASP A C 1
ATOM 570 O O . ASP A 1 70 ? -10.269 5.341 24.354 1.00 91.94 70 ASP A O 1
ATOM 574 N N . ILE A 1 71 ? -9.050 6.660 22.986 1.00 89.25 71 ILE A N 1
ATOM 575 C CA . ILE A 1 71 ? -7.940 6.905 23.918 1.00 89.25 71 ILE A CA 1
ATOM 576 C C . ILE A 1 71 ? -8.422 7.663 25.164 1.00 89.25 71 ILE A C 1
ATOM 578 O O . ILE A 1 71 ? -7.928 7.413 26.264 1.00 89.25 71 ILE A O 1
ATOM 582 N N . ASP A 1 72 ? -9.418 8.538 25.016 1.00 90.88 72 ASP A N 1
ATOM 583 C CA . ASP A 1 72 ? -9.935 9.378 26.102 1.00 90.88 72 ASP A CA 1
ATOM 584 C C . ASP A 1 72 ? -10.764 8.576 27.114 1.00 90.88 72 ASP A C 1
ATOM 586 O O . ASP A 1 72 ? -10.926 8.979 28.266 1.00 90.88 72 ASP A O 1
ATOM 590 N N . LYS A 1 73 ? -11.269 7.404 26.710 1.00 94.44 73 LYS A N 1
ATOM 591 C CA . LYS A 1 73 ? -12.006 6.491 27.595 1.00 94.44 73 LYS A CA 1
ATOM 592 C C . LYS A 1 73 ? -11.104 5.572 28.422 1.00 94.44 73 LYS A C 1
ATOM 594 O O . LYS A 1 73 ? -11.610 4.879 29.306 1.00 94.44 73 LYS A O 1
ATOM 599 N N . ILE A 1 74 ? -9.796 5.541 28.166 1.00 93.44 74 ILE A N 1
ATOM 600 C CA . ILE A 1 74 ? -8.857 4.703 28.920 1.00 93.44 74 ILE A CA 1
ATOM 601 C C . ILE A 1 74 ? -8.556 5.376 30.263 1.00 93.44 74 ILE A C 1
ATOM 603 O O . ILE A 1 74 ? -7.905 6.413 30.316 1.00 93.44 74 ILE A O 1
ATOM 607 N N . SER A 1 75 ? -9.039 4.783 31.359 1.00 95.81 75 SER A N 1
ATOM 608 C CA . SER A 1 75 ? -8.886 5.364 32.703 1.00 95.81 75 SER A CA 1
ATOM 609 C C . SER A 1 75 ? -7.491 5.178 33.302 1.00 95.81 75 SER A C 1
ATOM 611 O O . SER A 1 75 ? -7.063 6.006 34.103 1.00 95.81 75 SER A O 1
ATOM 613 N N . ASP A 1 76 ? -6.801 4.086 32.962 1.00 97.25 76 ASP A N 1
ATOM 614 C CA . ASP A 1 76 ? -5.443 3.835 33.443 1.00 97.25 76 ASP A CA 1
ATOM 615 C C . ASP A 1 76 ? -4.429 4.660 32.628 1.00 97.25 76 ASP A C 1
ATOM 617 O O . ASP A 1 76 ? -4.281 4.413 31.425 1.00 97.25 76 ASP A O 1
ATOM 621 N N . PRO A 1 77 ? -3.698 5.606 33.249 1.00 95.75 77 PRO A N 1
ATOM 622 C CA . PRO A 1 77 ? -2.733 6.442 32.540 1.00 95.75 77 PRO A CA 1
ATOM 623 C C . PRO A 1 77 ? -1.586 5.638 31.916 1.00 95.75 77 PRO A C 1
ATOM 625 O O . PRO A 1 77 ? -1.046 6.048 30.888 1.00 95.75 77 PRO A O 1
ATOM 628 N N . VAL A 1 78 ? -1.214 4.489 32.494 1.00 96.94 78 VAL A N 1
ATOM 629 C CA . VAL A 1 78 ? -0.150 3.640 31.934 1.00 96.94 78 VAL A CA 1
ATOM 630 C C . VAL A 1 78 ? -0.626 2.994 30.638 1.00 96.94 78 VAL A C 1
ATOM 632 O O . VAL A 1 78 ? 0.053 3.085 29.616 1.00 96.94 78 VAL A O 1
ATOM 635 N N . GLN A 1 79 ? -1.816 2.391 30.652 1.00 94.94 79 GLN A N 1
ATOM 636 C CA . GLN A 1 79 ? -2.425 1.821 29.456 1.00 94.94 79 GLN A CA 1
ATOM 637 C C . GLN A 1 79 ? -2.709 2.878 28.379 1.00 94.94 79 GLN A C 1
ATOM 639 O O . GLN A 1 79 ? -2.522 2.601 27.192 1.00 94.94 79 GLN A O 1
ATOM 644 N N . GLN A 1 80 ? -3.140 4.080 28.769 1.00 95.50 80 GLN A N 1
ATOM 645 C CA . GLN A 1 80 ? -3.394 5.176 27.834 1.00 95.50 80 GLN A CA 1
ATOM 646 C C . GLN A 1 80 ? -2.107 5.579 27.103 1.00 95.50 80 GLN A C 1
ATOM 648 O O . GLN A 1 80 ? -2.085 5.600 25.872 1.00 95.50 80 GLN A O 1
ATOM 653 N N . CYS A 1 81 ? -1.028 5.811 27.854 1.00 95.25 81 CYS A N 1
ATOM 654 C CA . CYS A 1 81 ? 0.290 6.135 27.310 1.00 95.25 81 CYS A CA 1
ATOM 655 C C . CYS A 1 81 ? 0.806 5.018 26.386 1.00 95.25 81 CYS A C 1
ATOM 657 O O . CYS A 1 81 ? 1.153 5.266 25.234 1.00 95.25 81 CYS A O 1
ATOM 659 N N . ALA A 1 82 ? 0.739 3.760 26.834 1.00 95.00 82 ALA A N 1
ATOM 660 C CA . ALA A 1 82 ? 1.173 2.618 26.030 1.00 95.00 82 ALA A CA 1
ATOM 661 C C . ALA A 1 82 ? 0.381 2.476 24.715 1.00 95.00 82 ALA A C 1
ATOM 663 O O . ALA A 1 82 ? 0.941 2.105 23.686 1.00 95.00 82 ALA A O 1
ATOM 664 N N . THR A 1 83 ? -0.918 2.785 24.731 1.00 93.31 83 THR A N 1
ATOM 665 C CA . THR A 1 83 ? -1.769 2.766 23.531 1.00 93.31 83 THR A CA 1
ATOM 666 C C . THR A 1 83 ? -1.382 3.882 22.559 1.00 93.31 83 THR A C 1
ATOM 668 O O . THR A 1 83 ? -1.300 3.647 21.354 1.00 93.31 83 THR A O 1
ATOM 671 N N . GLN A 1 84 ? -1.109 5.087 23.069 1.00 93.19 84 GLN A N 1
ATOM 672 C CA . GLN A 1 84 ? -0.628 6.207 22.258 1.00 93.19 84 GLN A CA 1
ATOM 673 C C . GLN A 1 84 ? 0.717 5.880 21.601 1.00 93.19 84 GLN A C 1
ATOM 675 O O . GLN A 1 84 ? 0.864 6.082 20.397 1.00 93.19 84 GLN A O 1
ATOM 680 N N . ASP A 1 85 ? 1.654 5.297 22.350 1.00 95.12 85 ASP A N 1
ATOM 681 C CA . ASP A 1 85 ? 2.944 4.851 21.816 1.00 95.12 85 ASP A CA 1
ATOM 682 C C . ASP A 1 85 ? 2.770 3.774 20.737 1.00 95.12 85 ASP A C 1
ATOM 684 O O . ASP A 1 85 ? 3.437 3.807 19.700 1.00 95.12 85 ASP A O 1
ATOM 688 N N . GLN A 1 86 ? 1.833 2.839 20.928 1.00 94.50 86 GLN A N 1
ATOM 689 C CA . GLN A 1 86 ? 1.515 1.839 19.908 1.00 94.50 86 GLN A CA 1
ATOM 690 C C . GLN A 1 86 ? 1.037 2.485 18.600 1.00 94.50 86 GLN A C 1
ATOM 692 O O . GLN A 1 86 ? 1.539 2.140 17.531 1.00 94.50 86 GLN A O 1
ATOM 697 N N . ILE A 1 87 ? 0.131 3.461 18.676 1.00 92.19 87 ILE A N 1
ATOM 698 C CA . ILE A 1 87 ? -0.378 4.195 17.506 1.00 92.19 87 ILE A CA 1
ATOM 699 C C . ILE A 1 87 ? 0.721 5.047 16.853 1.00 92.19 87 ILE A C 1
ATOM 701 O O . ILE A 1 87 ? 0.790 5.150 15.627 1.00 92.19 87 ILE A O 1
ATOM 705 N N . ALA A 1 88 ? 1.582 5.679 17.652 1.00 92.88 88 ALA A N 1
ATOM 706 C CA . ALA A 1 88 ? 2.622 6.576 17.157 1.00 92.88 88 ALA A CA 1
ATOM 707 C C . ALA A 1 88 ? 3.755 5.826 16.442 1.00 92.88 88 ALA A C 1
ATOM 709 O O . ALA A 1 88 ? 4.260 6.305 15.427 1.00 92.88 88 ALA A O 1
ATOM 710 N N . TYR A 1 89 ? 4.144 4.652 16.950 1.00 94.69 89 TYR A N 1
ATOM 711 C CA . TYR A 1 89 ? 5.375 3.983 16.521 1.00 94.69 89 TYR A CA 1
ATOM 712 C C . TYR A 1 89 ? 5.167 2.663 15.769 1.00 94.69 89 TYR A C 1
ATOM 714 O O . TYR A 1 89 ? 6.085 2.228 15.076 1.00 94.69 89 TYR A O 1
ATOM 722 N N . PHE A 1 90 ? 3.989 2.031 15.852 1.00 93.62 90 PHE A N 1
ATOM 723 C CA . PHE A 1 90 ? 3.738 0.706 15.254 1.00 93.62 90 PHE A CA 1
ATOM 724 C C . PHE A 1 90 ? 2.730 0.723 14.096 1.00 93.62 90 PHE A C 1
ATOM 726 O O . PHE A 1 90 ? 2.225 -0.323 13.683 1.00 93.62 90 PHE A O 1
ATOM 733 N N . GLY A 1 91 ? 2.516 1.903 13.511 1.00 92.25 91 GLY A N 1
ATOM 734 C CA . GLY A 1 91 ? 1.820 2.083 12.242 1.00 92.25 91 GLY A CA 1
ATOM 735 C C . GLY A 1 91 ? 0.397 2.618 12.378 1.00 92.25 91 GLY A C 1
ATOM 736 O O . GLY A 1 91 ? -0.316 2.356 13.342 1.00 92.25 91 GLY A O 1
ATOM 737 N N . GLN A 1 92 ? -0.017 3.359 11.353 1.00 95.81 92 GLN A N 1
ATOM 738 C CA . GLN A 1 92 ? -1.364 3.901 11.204 1.00 95.81 92 GLN A CA 1
ATOM 739 C C . GLN A 1 92 ? -1.852 3.561 9.801 1.00 95.81 92 GLN A C 1
ATOM 741 O O . GLN A 1 92 ? -1.205 3.894 8.805 1.00 95.81 92 GLN A O 1
ATOM 746 N N . THR A 1 93 ? -2.972 2.854 9.717 1.00 96.50 93 THR A N 1
ATOM 747 C CA . THR A 1 93 ? -3.621 2.552 8.446 1.00 96.50 93 THR A CA 1
ATOM 748 C C . THR A 1 93 ? -4.346 3.814 7.972 1.00 96.50 93 THR A C 1
ATOM 750 O O . THR A 1 93 ? -5.127 4.370 8.747 1.00 96.50 93 THR A O 1
ATOM 753 N N . PRO A 1 94 ? -4.136 4.268 6.722 1.00 96.94 94 PRO A N 1
ATOM 754 C CA . PRO A 1 94 ? -4.861 5.416 6.183 1.00 96.94 94 PRO A CA 1
ATOM 755 C C . PRO A 1 94 ? -6.383 5.239 6.258 1.00 96.94 94 PRO A C 1
ATOM 757 O O . PRO A 1 94 ? -6.888 4.114 6.270 1.00 96.94 94 PRO A O 1
ATOM 760 N N . SER A 1 95 ? -7.136 6.337 6.257 1.00 96.44 95 SER A N 1
ATOM 761 C CA . SER A 1 95 ? -8.600 6.274 6.218 1.00 96.44 95 SER A CA 1
ATOM 762 C C . SER A 1 95 ? -9.094 5.561 4.953 1.00 96.44 95 SER A C 1
ATOM 764 O O . SER A 1 95 ? -8.542 5.729 3.862 1.00 96.44 95 SER A O 1
ATOM 766 N N . GLN A 1 96 ? -10.149 4.757 5.097 1.00 97.00 96 GLN A N 1
ATOM 767 C CA . GLN A 1 96 ? -10.788 4.083 3.969 1.00 97.00 96 GLN A CA 1
ATOM 768 C C . GLN A 1 96 ? -11.598 5.104 3.160 1.00 97.00 96 GLN A C 1
ATOM 770 O O . GLN A 1 96 ? -12.580 5.656 3.650 1.00 97.00 96 GLN A O 1
ATOM 775 N N . LEU A 1 97 ? -11.186 5.349 1.919 1.00 97.00 97 LEU A N 1
ATOM 776 C CA . LEU A 1 97 ? -11.804 6.326 1.022 1.00 97.00 97 LEU A CA 1
ATOM 777 C C . LEU A 1 97 ? -12.930 5.718 0.179 1.00 97.00 97 LEU A C 1
ATOM 779 O O . LEU A 1 97 ? -13.845 6.430 -0.225 1.00 97.00 97 LEU A O 1
ATOM 783 N N . LEU A 1 98 ? -12.863 4.411 -0.103 1.00 96.31 98 LEU A N 1
ATOM 784 C CA . LEU A 1 98 ? -13.822 3.713 -0.961 1.00 96.31 98 LEU A CA 1
ATOM 785 C C . LEU A 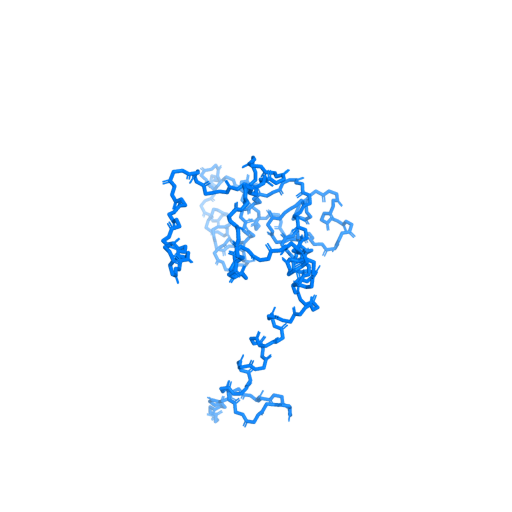1 98 ? -14.294 2.412 -0.312 1.00 96.31 98 LEU A C 1
ATOM 787 O O . LEU A 1 98 ? -13.505 1.630 0.212 1.00 96.31 98 LEU A O 1
ATOM 791 N N . THR A 1 99 ? -15.593 2.147 -0.414 1.00 95.81 99 THR A N 1
ATOM 792 C CA . THR A 1 99 ? -16.221 0.879 0.001 1.00 95.81 99 THR A CA 1
ATOM 793 C C . THR A 1 99 ? -16.590 -0.010 -1.186 1.00 95.81 99 THR A C 1
ATOM 795 O O . THR A 1 99 ? -17.094 -1.116 -1.005 1.00 95.81 99 THR A O 1
ATOM 798 N N . VAL A 1 100 ? -16.311 0.461 -2.402 1.00 96.19 100 VAL A N 1
ATOM 799 C CA . VAL A 1 100 ? -16.499 -0.248 -3.672 1.00 96.19 100 VAL A CA 1
ATOM 800 C C . VAL A 1 100 ? -15.154 -0.379 -4.397 1.00 96.19 100 VAL A C 1
ATOM 802 O O . VAL A 1 100 ? -14.239 0.389 -4.087 1.00 96.19 100 VAL A O 1
ATOM 805 N N . PRO A 1 101 ? -15.020 -1.311 -5.360 1.00 97.44 101 PRO A N 1
ATOM 806 C CA . PRO A 1 101 ? -13.798 -1.450 -6.147 1.00 97.44 101 PRO A CA 1
ATOM 807 C C . PRO A 1 101 ? -13.396 -0.154 -6.855 1.00 97.44 101 PRO A C 1
ATOM 809 O O . PRO A 1 101 ? -14.224 0.492 -7.508 1.00 97.44 101 PRO A O 1
ATOM 812 N N . HIS A 1 102 ? -12.118 0.209 -6.748 1.00 96.81 102 HIS A N 1
ATOM 813 C CA . HIS A 1 102 ? -11.549 1.349 -7.447 1.00 96.81 102 HIS A CA 1
ATOM 814 C C . HIS A 1 102 ? -11.597 1.119 -8.961 1.00 96.81 102 HIS A C 1
ATOM 816 O O . HIS A 1 102 ? -11.324 0.031 -9.472 1.00 96.81 102 HIS A O 1
ATOM 822 N N . LEU A 1 103 ? -11.918 2.172 -9.714 1.00 94.31 103 LEU A N 1
ATOM 823 C CA . LEU A 1 103 ? -11.983 2.093 -11.169 1.00 94.31 103 LEU A CA 1
ATOM 824 C C . LEU A 1 103 ? -10.600 1.813 -11.760 1.00 94.31 103 LEU A C 1
ATOM 826 O O . LEU A 1 103 ? -9.620 2.493 -11.448 1.00 94.31 103 LEU A O 1
ATOM 830 N N . LYS A 1 104 ? -10.530 0.830 -12.655 1.00 93.38 104 LYS A N 1
ATOM 831 C CA . LYS A 1 104 ? -9.326 0.557 -13.435 1.00 93.38 104 LYS A CA 1
ATOM 832 C C . LYS A 1 104 ? -9.052 1.715 -14.397 1.00 93.38 104 LYS A C 1
ATOM 834 O O . LYS A 1 104 ? -9.962 2.190 -15.077 1.00 93.38 104 LYS A O 1
ATOM 839 N N . LYS A 1 105 ? -7.792 2.153 -14.474 1.00 89.06 105 LYS A N 1
ATOM 840 C CA . LYS A 1 105 ? -7.356 3.166 -15.444 1.00 89.06 105 LYS A CA 1
ATOM 841 C C . LYS A 1 105 ? -7.461 2.589 -16.858 1.00 89.06 105 LYS A C 1
ATOM 843 O O . LYS A 1 105 ? -7.037 1.459 -17.101 1.00 89.06 105 LYS A O 1
ATOM 848 N N . MET A 1 106 ? -8.029 3.362 -17.780 1.00 82.94 106 MET A N 1
ATOM 849 C CA . MET A 1 106 ? -8.136 2.954 -19.181 1.00 82.94 106 MET A CA 1
ATOM 850 C C . MET A 1 106 ? -6.748 2.939 -19.843 1.00 82.94 106 MET A C 1
ATOM 852 O O . MET A 1 106 ? -5.971 3.870 -19.604 1.00 82.94 106 MET A O 1
ATOM 856 N N . PRO A 1 107 ? -6.432 1.931 -20.678 1.00 80.50 107 PRO A N 1
ATOM 857 C CA . PRO A 1 107 ? -5.196 1.905 -21.452 1.00 80.50 107 PRO A CA 1
ATOM 858 C C . PRO A 1 107 ? -5.085 3.120 -22.369 1.00 80.50 107 PRO A C 1
ATOM 860 O O . PRO A 1 107 ? -6.083 3.563 -22.947 1.00 80.50 107 PRO A O 1
ATOM 863 N N . LEU A 1 108 ? -3.864 3.613 -22.583 1.00 72.75 108 LEU A N 1
ATOM 864 C CA . LEU A 1 108 ? -3.648 4.784 -23.434 1.00 72.75 108 LEU A CA 1
ATOM 865 C C . LEU A 1 108 ? -4.195 4.571 -24.854 1.00 72.75 108 LEU A C 1
ATOM 867 O O . LEU A 1 108 ? -4.777 5.481 -25.430 1.00 72.75 108 LEU A O 1
ATOM 871 N N . ALA A 1 109 ? -4.078 3.361 -25.406 1.00 71.75 109 ALA A N 1
ATOM 872 C CA . ALA A 1 109 ? -4.618 3.036 -26.726 1.00 71.75 109 ALA A CA 1
ATOM 873 C C . ALA A 1 109 ? -6.145 3.224 -26.820 1.00 71.75 109 ALA A C 1
ATOM 875 O O . ALA A 1 109 ? -6.638 3.694 -27.842 1.00 71.75 109 ALA A O 1
ATOM 876 N N . GLU A 1 110 ? -6.887 2.906 -25.756 1.00 70.25 110 GLU A N 1
ATOM 877 C CA . GLU A 1 110 ? -8.340 3.108 -25.696 1.00 70.25 110 GLU A CA 1
ATOM 878 C C . GLU A 1 110 ? -8.684 4.589 -25.516 1.00 70.25 110 GLU A C 1
ATOM 880 O O . GLU A 1 110 ? -9.578 5.106 -26.186 1.00 70.25 110 GLU A O 1
ATOM 885 N N . VAL A 1 111 ? -7.913 5.298 -24.684 1.00 67.94 111 VAL A N 1
ATOM 886 C CA . VAL A 1 111 ? -8.040 6.753 -24.504 1.00 67.94 111 VAL A CA 1
ATOM 887 C C . VAL A 1 111 ? -7.743 7.507 -25.803 1.00 67.94 111 VAL A C 1
ATOM 889 O O . VAL A 1 111 ? -8.385 8.509 -26.082 1.00 67.94 111 VAL A O 1
ATOM 892 N N . LEU A 1 112 ? -6.798 7.035 -26.618 1.00 62.75 112 LEU A N 1
ATOM 893 C CA . LEU A 1 112 ? -6.451 7.649 -27.904 1.00 62.75 112 LEU A CA 1
ATOM 894 C C . LEU A 1 112 ? -7.422 7.277 -29.037 1.00 62.75 112 LEU A C 1
ATOM 896 O O . LEU A 1 112 ? -7.454 7.973 -30.054 1.00 62.75 112 LEU A O 1
ATOM 900 N N . HIS A 1 113 ? -8.185 6.185 -28.895 1.00 54.31 113 HIS A N 1
ATOM 901 C CA . HIS A 1 113 ? -9.246 5.819 -29.841 1.00 54.31 113 HIS A CA 1
ATOM 902 C C . HIS A 1 113 ? -10.526 6.634 -29.621 1.00 54.31 113 HIS A C 1
ATOM 904 O O . HIS A 1 113 ? -11.295 6.836 -30.563 1.00 54.31 113 HIS A O 1
ATOM 910 N N . LEU A 1 114 ? -10.722 7.176 -28.412 1.00 52.34 114 LEU A N 1
ATOM 911 C CA . LEU A 1 114 ? -11.518 8.389 -28.260 1.00 52.34 114 LEU A CA 1
ATOM 912 C C . LEU A 1 114 ? -10.779 9.453 -29.062 1.00 52.34 114 LEU A C 1
ATOM 914 O O . LEU A 1 114 ? -9.667 9.825 -28.700 1.00 52.34 114 LEU A O 1
ATOM 918 N N . GLN A 1 115 ? -11.356 9.859 -30.197 1.00 50.53 115 GLN A N 1
ATOM 919 C CA . GLN A 1 115 ? -10.818 10.915 -31.049 1.00 50.53 115 GLN A CA 1
ATOM 920 C C . GLN A 1 115 ? -10.334 12.039 -30.142 1.00 50.53 115 GLN A C 1
ATOM 922 O O . GLN A 1 115 ? -11.141 12.703 -29.491 1.00 50.53 115 GLN A O 1
ATOM 927 N N . THR A 1 116 ? -9.015 12.169 -30.008 1.00 48.56 116 THR A N 1
ATOM 928 C CA . THR A 1 116 ? -8.441 13.145 -29.100 1.00 48.56 116 THR A CA 1
ATOM 929 C C . THR A 1 116 ? -9.008 14.492 -29.504 1.00 48.56 116 THR A C 1
ATOM 931 O O . THR A 1 116 ? -8.888 14.895 -30.657 1.00 48.56 116 THR A O 1
ATOM 934 N N . ILE A 1 117 ? -9.613 15.195 -28.550 1.00 52.91 117 ILE A N 1
ATOM 935 C CA . ILE A 1 117 ? -10.090 16.580 -28.711 1.00 52.91 117 ILE A CA 1
ATOM 936 C C . ILE A 1 117 ? -8.976 17.486 -29.285 1.00 52.91 117 ILE A C 1
ATOM 938 O O . ILE A 1 117 ? -9.241 18.523 -29.878 1.00 52.91 117 ILE A O 1
ATOM 942 N N . PHE A 1 118 ? -7.721 17.053 -29.120 1.00 48.12 118 PHE A N 1
ATOM 943 C CA . PHE A 1 118 ? -6.484 17.684 -29.567 1.00 48.12 118 PHE A CA 1
ATOM 944 C C . PHE A 1 118 ? -6.012 17.301 -30.976 1.00 48.12 118 PHE A C 1
ATOM 946 O O . PHE A 1 118 ? -5.054 17.893 -31.472 1.00 48.12 118 PHE A O 1
ATOM 953 N N . ARG A 1 119 ? -6.625 16.318 -31.649 1.00 47.97 119 ARG A N 1
ATOM 954 C CA . ARG A 1 119 ? -6.398 16.151 -33.087 1.00 47.97 119 ARG A CA 1
ATOM 955 C C . ARG A 1 119 ? -7.207 17.227 -33.770 1.00 47.97 119 ARG A C 1
ATOM 957 O O . ARG A 1 119 ? -8.397 17.012 -33.937 1.00 47.97 119 ARG A O 1
ATOM 964 N N . ASN A 1 120 ? -6.541 18.334 -34.120 1.00 48.38 120 ASN A N 1
ATOM 965 C CA . ASN A 1 120 ? -7.078 19.455 -34.892 1.00 48.38 120 ASN A CA 1
ATOM 966 C C . ASN A 1 120 ? -8.067 18.937 -35.947 1.00 48.38 120 ASN A C 1
ATOM 968 O O . ASN A 1 120 ? -7.638 18.436 -36.995 1.00 48.38 120 ASN A O 1
ATOM 972 N N . PRO A 1 121 ? -9.372 18.932 -35.641 1.00 53.59 121 PRO A N 1
ATOM 973 C CA . PRO A 1 121 ? -10.330 18.394 -36.562 1.00 53.59 121 PRO A CA 1
ATOM 974 C C . PRO A 1 121 ? -10.658 19.541 -37.508 1.00 53.59 121 PRO A C 1
ATOM 976 O O . PRO A 1 121 ? -10.897 20.666 -37.078 1.00 53.59 121 PRO A O 1
ATOM 979 N N . ASN A 1 122 ? -10.742 19.262 -38.807 1.00 58.81 122 ASN A N 1
ATOM 980 C CA . ASN A 1 122 ? -11.255 20.237 -39.778 1.00 58.81 122 ASN A CA 1
ATOM 981 C C . ASN A 1 122 ? -12.712 20.674 -39.465 1.00 58.81 122 ASN A C 1
ATOM 983 O O . ASN A 1 122 ? -13.292 21.451 -40.216 1.00 58.81 122 ASN A O 1
ATOM 987 N N . GLU A 1 123 ? -13.318 20.150 -38.391 1.00 56.47 123 GLU A N 1
ATOM 988 C CA . GLU A 1 123 ? -14.683 20.396 -37.953 1.00 56.47 123 GLU A CA 1
ATOM 989 C C . GLU A 1 123 ? -14.827 20.168 -36.432 1.00 56.47 123 GLU A C 1
ATOM 991 O O . GLU A 1 123 ? -14.479 19.107 -35.912 1.00 56.47 123 GLU A O 1
ATOM 996 N N . VAL A 1 124 ? -15.375 21.146 -35.707 1.00 58.94 124 VAL A N 1
ATOM 997 C CA . VAL A 1 124 ? -15.677 21.017 -34.271 1.00 58.94 124 VAL A CA 1
ATOM 998 C C . VAL A 1 124 ? -16.900 20.116 -34.094 1.00 58.94 124 VAL A C 1
ATOM 1000 O O . VAL A 1 124 ? -17.969 20.419 -34.621 1.00 58.94 124 VAL A O 1
ATOM 1003 N N . LYS A 1 125 ? -16.772 19.028 -33.322 1.00 53.38 125 LYS A N 1
ATOM 1004 C CA . LYS A 1 125 ? -17.901 18.154 -32.963 1.00 53.38 125 LYS A CA 1
ATOM 1005 C C . LYS A 1 125 ? -18.121 18.138 -31.449 1.00 53.38 125 LYS A C 1
ATOM 1007 O O . LYS A 1 125 ? -17.148 18.007 -30.708 1.00 53.38 125 LYS A O 1
ATOM 1012 N N . PRO A 1 126 ? -19.374 18.252 -30.972 1.00 55.12 126 PRO A N 1
ATOM 1013 C CA . PRO A 1 126 ? -19.671 18.138 -29.551 1.00 55.12 126 PRO A CA 1
ATOM 1014 C C . PRO A 1 126 ? -19.370 16.713 -29.067 1.00 55.12 126 PRO A C 1
ATOM 1016 O O . PRO A 1 126 ? -19.939 15.745 -29.572 1.00 55.12 126 PRO A O 1
ATOM 1019 N N . TYR A 1 127 ? -18.470 16.586 -28.091 1.00 55.50 127 TYR A N 1
ATOM 1020 C CA . TYR A 1 127 ? -18.176 15.316 -27.428 1.00 55.50 127 TYR A CA 1
ATOM 1021 C C . TYR A 1 127 ? -19.083 15.148 -26.209 1.00 55.50 127 TYR A C 1
ATOM 1023 O O . TYR A 1 127 ? -19.057 15.962 -25.284 1.00 55.50 127 TYR A O 1
ATOM 1031 N N . ILE A 1 128 ? -19.890 14.088 -26.204 1.00 58.91 128 ILE A N 1
ATOM 1032 C CA . ILE A 1 128 ? -20.744 13.748 -25.065 1.00 58.91 128 ILE A CA 1
ATOM 1033 C C . ILE A 1 128 ? -19.890 13.007 -24.037 1.00 58.91 128 ILE A C 1
ATOM 1035 O O . ILE A 1 128 ? -19.346 11.942 -24.324 1.00 58.91 128 ILE A O 1
ATOM 1039 N N . VAL A 1 129 ? -19.791 13.563 -22.829 1.00 58.22 129 VAL A N 1
ATOM 1040 C CA . VAL A 1 129 ? -19.088 12.925 -21.712 1.00 58.22 129 VAL A CA 1
ATOM 1041 C C . VAL A 1 129 ? -19.866 11.666 -21.294 1.00 58.22 129 VAL A C 1
ATOM 1043 O O . VAL A 1 129 ? -21.017 11.795 -20.880 1.00 58.22 129 VAL A O 1
ATOM 1046 N N . PRO A 1 130 ? -19.279 10.454 -21.362 1.00 50.72 130 PRO A N 1
ATOM 1047 C CA . PRO A 1 130 ? -20.010 9.206 -21.110 1.00 50.72 130 PRO A CA 1
ATOM 1048 C C . PRO A 1 130 ? -20.449 9.011 -19.652 1.00 50.72 130 PRO A C 1
ATOM 1050 O O . PRO A 1 130 ? -21.282 8.156 -19.360 1.00 50.72 130 PRO A O 1
ATOM 1053 N N . SER A 1 131 ? -19.850 9.738 -18.705 1.00 58.50 131 SER A N 1
ATOM 1054 C CA . SER A 1 131 ? -20.124 9.600 -17.267 1.00 58.50 131 SER A CA 1
ATOM 1055 C C . SER A 1 131 ? -19.897 10.928 -16.529 1.00 58.50 131 SER A C 1
ATOM 1057 O O . SER A 1 131 ? -18.933 11.046 -15.771 1.00 58.50 131 SER A O 1
ATOM 1059 N N . PRO A 1 132 ? -20.753 11.943 -16.753 1.00 57.66 132 PRO A N 1
ATOM 1060 C CA . PRO A 1 132 ? -20.565 13.295 -16.216 1.00 57.66 132 PRO A CA 1
ATOM 1061 C C . PRO A 1 132 ? -20.541 13.323 -14.680 1.00 57.66 132 PRO A C 1
ATOM 1063 O O . PRO A 1 132 ? -19.788 14.091 -14.096 1.00 57.66 132 PRO A O 1
ATOM 1066 N N . GLU A 1 133 ? -21.263 12.402 -14.037 1.00 57.69 133 GLU A N 1
ATOM 1067 C CA . GLU A 1 133 ? -21.317 12.208 -12.578 1.00 57.69 133 GLU A CA 1
ATOM 1068 C C . GLU A 1 133 ? -19.949 11.871 -11.945 1.00 57.69 133 GLU A C 1
ATOM 1070 O O . GLU A 1 133 ? -19.773 11.986 -10.736 1.00 57.69 133 GLU A O 1
ATOM 1075 N N . ARG A 1 134 ? -18.984 11.386 -12.745 1.00 58.25 134 ARG A N 1
ATOM 1076 C CA . ARG A 1 134 ? -17.644 10.968 -12.289 1.00 58.25 134 ARG A CA 1
ATOM 1077 C C . ARG A 1 134 ? -16.549 11.980 -12.622 1.00 58.25 134 ARG A C 1
ATOM 1079 O O . ARG A 1 134 ? -15.391 11.768 -12.265 1.00 58.25 134 ARG A O 1
ATOM 1086 N N . CYS A 1 135 ? -16.883 13.055 -13.331 1.00 56.53 135 CYS A N 1
ATOM 1087 C CA . CYS A 1 135 ? -15.939 14.115 -13.644 1.00 56.53 135 CYS A CA 1
ATOM 1088 C C . CYS A 1 135 ? -15.914 15.116 -12.484 1.00 56.53 135 CYS A C 1
ATOM 1090 O O . CYS A 1 135 ? -16.829 15.914 -12.331 1.00 56.53 135 CYS A O 1
ATOM 1092 N N . ASN A 1 136 ? -14.828 15.133 -11.706 1.00 56.94 136 ASN A N 1
ATOM 1093 C CA . ASN A 1 136 ? -14.605 16.130 -10.645 1.00 56.94 136 ASN A CA 1
ATOM 1094 C C . ASN A 1 136 ? -14.285 17.544 -11.184 1.00 56.94 136 ASN A C 1
ATOM 1096 O O . ASN A 1 136 ? -13.770 18.385 -10.452 1.00 56.94 136 ASN A O 1
ATOM 1100 N N . LEU A 1 137 ? -14.561 17.811 -12.462 1.00 55.72 137 LEU A N 1
ATOM 1101 C CA . LEU A 1 137 ? -14.367 19.110 -13.093 1.00 55.72 137 LEU A CA 1
ATOM 1102 C C . LEU A 1 137 ? -15.746 19.731 -13.336 1.00 55.72 137 LEU A C 1
ATOM 1104 O O . LEU A 1 137 ? -16.518 19.187 -14.131 1.00 55.72 137 LEU A O 1
ATOM 1108 N N . PRO A 1 138 ? -16.083 20.862 -12.692 1.00 55.25 138 PRO A N 1
ATOM 1109 C CA . PRO A 1 138 ? -17.275 21.614 -13.049 1.00 55.25 138 PRO A CA 1
ATOM 1110 C C . PRO A 1 138 ? -17.215 21.957 -14.537 1.00 55.25 138 PRO A C 1
ATOM 1112 O O . PRO A 1 138 ? -16.213 22.505 -14.992 1.00 55.25 138 PRO A O 1
ATOM 1115 N N . ALA A 1 139 ? -18.279 21.700 -15.301 1.00 50.69 139 ALA A N 1
ATOM 1116 C CA . ALA A 1 139 ? -18.320 22.025 -16.734 1.00 50.69 139 ALA A CA 1
ATOM 1117 C C . ALA A 1 139 ? -17.950 23.498 -17.030 1.00 50.69 139 ALA A C 1
ATOM 1119 O O . ALA A 1 139 ? -17.396 23.801 -18.081 1.00 50.69 139 ALA A O 1
ATOM 1120 N N . ALA A 1 140 ? -18.180 24.399 -16.066 1.00 50.34 140 ALA A N 1
ATOM 1121 C CA . ALA A 1 140 ? -17.808 25.814 -16.118 1.00 50.34 140 ALA A CA 1
ATOM 1122 C C . ALA A 1 140 ? -16.289 26.099 -16.078 1.00 50.34 140 ALA A C 1
ATOM 1124 O O . ALA A 1 140 ? -15.885 27.221 -16.356 1.00 50.34 140 ALA A O 1
ATOM 1125 N N . SER A 1 141 ? -15.457 25.116 -15.724 1.00 51.41 141 SER A N 1
ATOM 1126 C CA . SER A 1 141 ? -13.993 25.250 -15.612 1.00 51.41 141 SER A CA 1
ATOM 1127 C C . SER A 1 141 ? -13.230 24.750 -16.844 1.00 51.41 141 SER A C 1
ATOM 1129 O O . SER A 1 141 ? -12.012 24.885 -16.919 1.00 51.41 141 SER A O 1
ATOM 1131 N N . ILE A 1 142 ? -13.938 24.203 -17.837 1.00 52.62 142 ILE A N 1
ATOM 1132 C CA . ILE A 1 142 ? -13.342 23.746 -19.093 1.00 52.62 142 ILE A CA 1
ATOM 1133 C C . ILE A 1 142 ? -13.355 24.917 -20.079 1.00 52.62 142 ILE A C 1
ATOM 1135 O O . ILE A 1 142 ? -14.363 25.190 -20.731 1.00 52.62 142 ILE A O 1
ATOM 1139 N N . HIS A 1 143 ? -12.226 25.613 -20.200 1.00 47.97 143 HIS A N 1
ATOM 1140 C CA . HIS A 1 143 ? -12.016 26.605 -21.251 1.00 47.97 143 HIS A CA 1
ATOM 1141 C C . HIS A 1 143 ? -11.210 25.992 -22.398 1.00 47.97 143 HIS A C 1
ATOM 1143 O O . HIS A 1 143 ? -10.053 25.611 -22.235 1.00 47.97 143 HIS A O 1
ATOM 1149 N N . ALA A 1 144 ? -11.831 25.909 -23.574 1.00 46.38 144 ALA A N 1
ATOM 1150 C CA . ALA A 1 144 ? -11.141 25.595 -24.817 1.00 46.38 144 ALA A CA 1
ATOM 1151 C C . ALA A 1 144 ? -10.787 26.909 -25.528 1.00 46.38 144 ALA A C 1
ATOM 1153 O O . ALA A 1 144 ? -11.681 27.678 -25.883 1.00 46.38 144 ALA A O 1
ATOM 1154 N N . SER A 1 145 ? -9.492 27.171 -25.714 1.00 41.09 145 SER A N 1
ATOM 1155 C CA . SER A 1 145 ? -8.997 28.211 -26.624 1.00 41.09 145 SER A CA 1
ATOM 1156 C C . SER A 1 145 ? -8.624 27.574 -27.964 1.00 41.09 145 SER A C 1
ATOM 1158 O O . SER A 1 145 ? -8.343 26.375 -28.009 1.00 41.09 145 SER A O 1
ATOM 1160 N N . SER A 1 146 ? -8.602 28.367 -29.041 1.00 45.47 146 SER A N 1
ATOM 1161 C CA . SER A 1 146 ? -8.343 27.916 -30.420 1.00 45.47 146 SER A CA 1
ATOM 1162 C C . SER A 1 146 ? -7.074 27.079 -30.577 1.00 45.47 146 SER A C 1
ATOM 1164 O O . SER A 1 146 ? -7.012 26.254 -31.482 1.00 45.47 146 SER A O 1
ATOM 1166 N N . ASP A 1 147 ? -6.100 27.247 -29.680 1.00 43.66 147 ASP A N 1
ATOM 1167 C CA . ASP A 1 147 ? -4.773 26.650 -29.826 1.00 43.66 147 ASP A CA 1
ATOM 1168 C C . ASP A 1 147 ? -4.321 25.797 -28.631 1.00 43.66 147 ASP A C 1
ATOM 1170 O O . ASP A 1 147 ? -3.234 25.220 -28.670 1.00 43.66 147 ASP A O 1
ATOM 1174 N N . THR A 1 148 ? -5.101 25.685 -27.545 1.00 36.69 148 THR A N 1
ATOM 1175 C CA . THR A 1 148 ? -4.750 24.817 -26.400 1.00 36.69 148 THR A CA 1
ATOM 1176 C C . THR A 1 148 ? -5.936 24.609 -25.450 1.00 36.69 148 THR A C 1
ATOM 1178 O O . THR A 1 148 ? -6.631 25.564 -25.102 1.00 36.69 148 THR A O 1
ATOM 1181 N N . VAL A 1 149 ? -6.126 23.378 -24.956 1.00 41.94 149 VAL A N 1
ATOM 1182 C CA . VAL A 1 149 ? -6.874 23.126 -23.709 1.00 41.94 149 VAL A CA 1
ATOM 1183 C C . VAL A 1 149 ? -5.835 22.968 -22.608 1.00 41.94 149 VAL A C 1
ATOM 1185 O O . VAL A 1 149 ? -5.146 21.952 -22.541 1.00 41.94 149 VAL A O 1
ATOM 1188 N N . VAL A 1 150 ? -5.685 23.998 -21.781 1.00 36.88 150 VAL A N 1
ATOM 1189 C CA . VAL A 1 150 ? -4.909 23.915 -20.542 1.00 36.88 150 VAL A CA 1
ATOM 1190 C C . VAL A 1 150 ? -5.897 23.539 -19.446 1.00 36.88 150 VAL A C 1
ATOM 1192 O O . VAL A 1 150 ? -6.798 24.315 -19.138 1.00 36.88 150 VAL A O 1
ATOM 1195 N N . GLY A 1 151 ? -5.758 22.335 -18.892 1.00 35.62 151 GLY A N 1
ATOM 1196 C CA . GLY A 1 151 ? -6.344 22.040 -17.589 1.00 35.62 151 GLY A CA 1
ATOM 1197 C C . GLY A 1 151 ? -5.534 22.788 -16.535 1.00 35.62 151 GLY A C 1
ATOM 1198 O O . GLY A 1 151 ? -4.311 22.639 -16.511 1.00 35.62 151 GLY A O 1
ATOM 1199 N N . CYS A 1 152 ? -6.190 23.631 -15.738 1.00 32.62 152 CYS A N 1
ATOM 1200 C CA . CYS A 1 152 ? -5.608 24.120 -14.490 1.00 32.62 152 CYS A CA 1
ATOM 1201 C C . CYS A 1 152 ? -5.551 22.989 -13.461 1.00 32.62 152 CYS A C 1
ATOM 1203 O O . CYS A 1 152 ? -6.503 22.175 -13.436 1.00 32.62 152 CYS A O 1
#

Sequence (152 aa):
MALEDTVKLPAWAENPIDFIHKHQKALESEYVSSHLHEWIDLIFGYKQRGKEAVAANNVLFYITYEGTVDIDKISDPVQQCATQDQIAYFGQTPSQLLTVPHLKKMPLAEVLHLQTIFRNPNEVKPYIVPSPERCNLPAASIHASSDTVVGC

Secondary structure (DSSP, 8-state):
-----S----TT-SSHHHHHHHHHHHHTSHHHHHHHHHHHHHHTSTTSSHHHHHHTT----GGGSTTS--GGG---HHHHHHHHHHHHHS--PPP---SSPPPPPPPHHHHHHTT-TTS--SS--PPPPS-GGG--S-GGG-PPBTTB----

Organism: Pisum sativum (NCBI:txid3888)